Protein AF-A0A4Q6A5H0-F1 (afdb_monomer)

Foldseek 3Di:
DDDDDDDDDDPFQVVVQCCCCVPVPWDFPDDDRRDTDTDDDD

Secondary structure (DSSP, 8-state):
-PPP------S-HHHHHHHHHHTT--EEEEE-SS-EEEE---

Sequence (42 aa):
MKKTIPALPVQDITAAIGYYSEKLGFTARHQETDFAILVRDD

Radius of gyration: 10.48 Å; Cα contacts (8 Å, |Δi|>4): 38; chains: 1; bounding box: 23×15×29 Å

Nearest PDB structures (foldseek):
  1xrk-assembly1_A  TM=9.157E-01  e=9.483E-02  Streptoalloteichus hindustanus
  1jif-assembly1_B  TM=6.819E-01  e=2.742E-01  Streptomyces verticillus
  1lqp-assembly1_B  TM=8.089E-01  e=2.462E+00  Pseu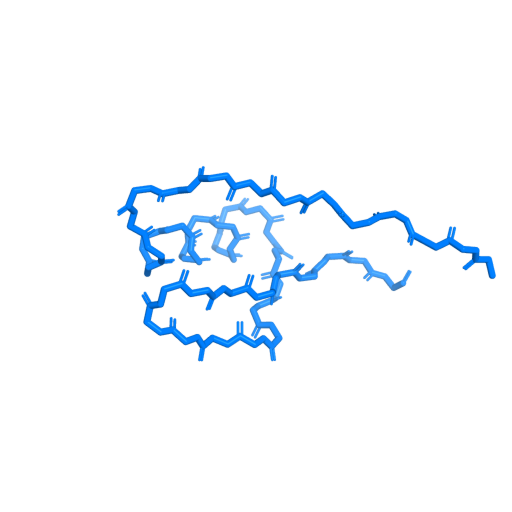domonas aeruginosa
  2pjs-assembly1_B  TM=7.488E-01  e=5.756E+00  Agrobacterium fabrum str. C58

Mean predicted aligned error: 2.92 Å

Structure (mmCIF, N/CA/C/O backbone):
data_AF-A0A4Q6A5H0-F1
#
_entry.id   AF-A0A4Q6A5H0-F1
#
loop_
_atom_site.group_PDB
_atom_site.id
_atom_site.type_symbol
_atom_site.label_atom_id
_atom_site.label_alt_id
_atom_site.label_comp_id
_atom_site.label_asym_id
_atom_site.label_entity_id
_atom_site.label_seq_id
_atom_site.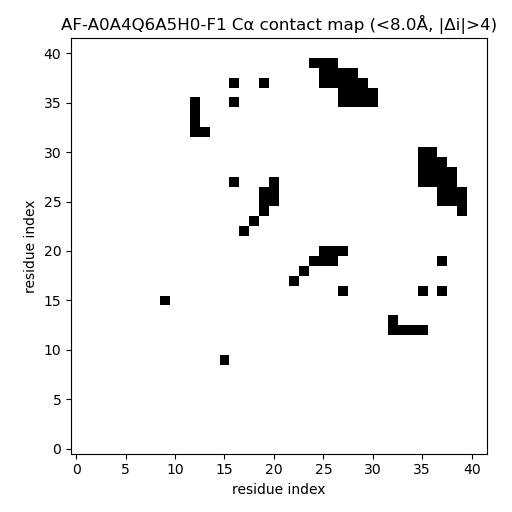pdbx_PDB_ins_code
_atom_site.Cartn_x
_atom_site.Cartn_y
_atom_site.Cartn_z
_atom_site.occupancy
_atom_site.B_iso_or_equiv
_atom_site.auth_seq_id
_atom_site.auth_comp_id
_atom_site.auth_asym_id
_atom_site.auth_atom_id
_atom_site.pdbx_PDB_model_num
ATOM 1 N N . MET A 1 1 ? 9.145 2.750 -23.144 1.00 73.94 1 MET A N 1
ATOM 2 C CA . MET A 1 1 ? 8.947 1.301 -22.905 1.00 73.94 1 MET A CA 1
ATOM 3 C C . MET A 1 1 ? 7.582 1.120 -22.246 1.00 73.94 1 MET A C 1
ATOM 5 O O . MET A 1 1 ? 7.285 1.900 -21.350 1.00 73.94 1 MET A O 1
ATOM 9 N N . LYS A 1 2 ? 6.719 0.196 -22.697 1.00 83.88 2 LYS A N 1
ATOM 10 C CA . LYS A 1 2 ? 5.437 -0.053 -22.006 1.00 83.88 2 LYS A CA 1
ATOM 11 C C . LYS A 1 2 ? 5.729 -0.750 -20.675 1.00 83.88 2 LYS A C 1
ATOM 13 O O . LYS A 1 2 ? 6.410 -1.771 -20.676 1.00 83.88 2 LYS A O 1
ATOM 18 N N . LYS A 1 3 ? 5.243 -0.187 -19.569 1.00 84.56 3 LYS A N 1
ATOM 19 C CA . LYS A 1 3 ? 5.315 -0.798 -18.236 1.00 84.56 3 LYS A CA 1
ATOM 20 C C . LYS A 1 3 ? 3.966 -1.439 -17.915 1.00 84.56 3 LYS A C 1
ATOM 22 O O . LYS A 1 3 ? 2.928 -0.835 -18.177 1.00 84.56 3 LYS A O 1
ATOM 27 N N . THR A 1 4 ? 3.992 -2.648 -17.371 1.00 91.00 4 THR A N 1
ATOM 28 C CA . THR A 1 4 ? 2.793 -3.354 -16.901 1.00 91.00 4 THR A CA 1
ATOM 29 C C . THR A 1 4 ? 2.625 -3.091 -15.413 1.00 91.00 4 THR A C 1
ATOM 31 O O . THR A 1 4 ? 3.588 -3.224 -14.662 1.00 91.00 4 THR A O 1
ATOM 34 N N . ILE A 1 5 ? 1.417 -2.722 -14.990 1.00 92.69 5 ILE A N 1
ATOM 35 C CA . ILE A 1 5 ? 1.101 -2.437 -13.587 1.00 92.69 5 ILE A CA 1
ATOM 36 C C . ILE A 1 5 ? 0.173 -3.548 -13.074 1.00 92.69 5 ILE A C 1
ATOM 38 O O . ILE A 1 5 ? -0.929 -3.685 -13.608 1.00 92.69 5 ILE A O 1
ATOM 42 N N . PRO A 1 6 ? 0.591 -4.360 -12.087 1.00 94.44 6 PRO A N 1
ATOM 43 C CA . PRO A 1 6 ? -0.281 -5.358 -11.480 1.00 94.44 6 PRO A CA 1
ATOM 44 C C . PRO A 1 6 ? -1.297 -4.700 -10.536 1.00 94.44 6 PRO A C 1
ATOM 46 O O . PRO A 1 6 ? -0.963 -3.764 -9.812 1.00 94.44 6 PRO A O 1
ATOM 49 N N . ALA A 1 7 ? -2.521 -5.227 -10.510 1.00 96.38 7 ALA A N 1
ATOM 50 C CA . ALA A 1 7 ? -3.541 -4.873 -9.525 1.00 96.38 7 ALA A CA 1
ATOM 51 C C . ALA A 1 7 ? -3.618 -5.977 -8.465 1.00 96.38 7 ALA A C 1
ATOM 53 O O . ALA A 1 7 ? -3.855 -7.139 -8.799 1.00 96.38 7 ALA A O 1
ATOM 54 N N . LEU A 1 8 ? -3.391 -5.622 -7.199 1.00 96.25 8 LEU A N 1
ATOM 55 C CA . LEU A 1 8 ? -3.375 -6.569 -6.086 1.00 96.25 8 LEU A CA 1
ATOM 56 C C . LEU A 1 8 ? -4.606 -6.335 -5.202 1.00 96.25 8 LEU A C 1
ATOM 58 O O . LEU A 1 8 ? -4.764 -5.223 -4.697 1.00 96.25 8 LEU A O 1
ATOM 62 N N . PRO A 1 9 ? -5.475 -7.342 -5.000 1.00 96.31 9 PRO A N 1
ATOM 63 C CA . PRO A 1 9 ? -6.573 -7.211 -4.057 1.00 96.31 9 PRO A CA 1
ATOM 64 C C . PRO A 1 9 ? -6.017 -7.165 -2.632 1.00 96.31 9 PRO A C 1
ATOM 66 O O . PRO A 1 9 ? -5.148 -7.959 -2.268 1.00 96.31 9 PRO A O 1
ATOM 69 N N . VAL A 1 10 ? -6.535 -6.249 -1.818 1.00 96.38 10 VAL A N 1
ATOM 70 C CA . VAL A 1 10 ? -6.172 -6.115 -0.404 1.00 96.38 10 VAL A CA 1
ATOM 71 C C . VAL A 1 10 ? -7.428 -5.940 0.439 1.00 96.38 10 VAL A C 1
ATOM 73 O O . VAL A 1 10 ? -8.439 -5.434 -0.040 1.00 96.38 10 VAL A O 1
ATOM 76 N N . GLN A 1 11 ? -7.365 -6.389 1.690 1.00 96.62 11 GLN A N 1
ATOM 77 C CA . GLN A 1 11 ? -8.490 -6.299 2.623 1.00 96.62 11 GLN A CA 1
ATOM 78 C C . GLN A 1 11 ? -8.571 -4.931 3.316 1.00 96.62 11 GLN A C 1
ATOM 80 O O . GLN A 1 11 ? -9.664 -4.456 3.601 1.00 96.62 11 GLN A O 1
ATOM 85 N N . ASP A 1 12 ? -7.421 -4.307 3.574 1.00 97.31 12 ASP A N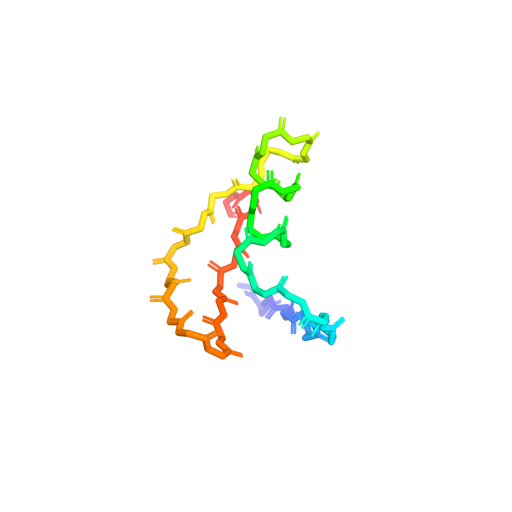 1
ATOM 86 C CA . ASP A 1 12 ? -7.295 -2.997 4.213 1.00 97.31 12 ASP A CA 1
ATOM 87 C C . ASP A 1 12 ? -6.253 -2.173 3.444 1.00 97.31 12 ASP A C 1
ATOM 89 O O . ASP A 1 12 ? -5.076 -2.545 3.370 1.00 97.31 12 ASP A O 1
ATOM 93 N N . ILE A 1 13 ? -6.703 -1.070 2.838 1.00 97.19 13 ILE A N 1
ATOM 94 C CA . ILE A 1 13 ? -5.871 -0.193 2.005 1.00 97.19 13 ILE A CA 1
ATOM 95 C C . ILE A 1 13 ? -4.798 0.502 2.842 1.00 97.19 13 ILE A C 1
ATOM 97 O O . ILE A 1 13 ? -3.640 0.556 2.428 1.00 97.19 13 ILE A O 1
ATOM 101 N N . THR A 1 14 ? -5.143 1.000 4.029 1.00 96.81 14 THR A N 1
ATOM 102 C CA . THR A 1 14 ? -4.205 1.722 4.896 1.00 96.81 14 THR A CA 1
ATOM 103 C C . THR A 1 14 ? -3.107 0.792 5.399 1.00 96.81 14 THR A C 1
ATOM 105 O O . THR A 1 14 ? -1.925 1.134 5.318 1.00 96.81 14 THR A O 1
ATOM 108 N N . ALA A 1 15 ? -3.475 -0.413 5.843 1.00 97.50 15 ALA A N 1
ATOM 109 C CA . ALA A 1 15 ? -2.508 -1.419 6.272 1.00 97.50 15 ALA A CA 1
ATOM 110 C C . ALA A 1 15 ? -1.594 -1.857 5.115 1.00 97.50 15 ALA A C 1
ATOM 112 O O . ALA A 1 15 ? -0.381 -1.996 5.298 1.00 97.50 15 ALA A O 1
ATOM 113 N N . ALA A 1 16 ? -2.152 -2.032 3.912 1.00 97.81 16 ALA A N 1
ATOM 114 C CA . ALA A 1 16 ? -1.372 -2.366 2.727 1.00 97.81 16 ALA A CA 1
ATOM 115 C C . ALA A 1 16 ? -0.374 -1.254 2.380 1.00 97.81 16 ALA A C 1
ATOM 117 O O . ALA A 1 16 ? 0.810 -1.542 2.211 1.00 97.81 16 ALA A O 1
ATOM 118 N N . ILE A 1 17 ? -0.812 0.009 2.327 1.00 97.38 17 ILE A N 1
ATOM 119 C CA . ILE A 1 17 ? 0.071 1.150 2.052 1.00 97.38 17 ILE A CA 1
ATOM 120 C C . ILE A 1 17 ? 1.251 1.161 3.026 1.00 97.38 17 ILE A C 1
ATOM 122 O O . ILE A 1 17 ? 2.388 1.221 2.565 1.00 97.38 17 ILE A O 1
ATOM 126 N N . GLY A 1 18 ? 0.993 1.040 4.335 1.00 97.75 18 GLY A N 1
ATOM 127 C CA . GLY A 1 18 ? 2.041 1.008 5.361 1.00 97.75 18 GLY A CA 1
ATOM 128 C C . GLY A 1 18 ? 3.018 -0.154 5.175 1.00 97.75 18 GLY A C 1
ATOM 129 O O . GLY A 1 18 ? 4.231 0.033 5.226 1.00 97.75 18 GLY A O 1
ATOM 130 N N . TYR A 1 19 ? 2.519 -1.354 4.868 1.00 98.12 19 TYR A N 1
ATOM 131 C CA . TYR A 1 19 ? 3.384 -2.501 4.596 1.00 98.12 19 TYR A CA 1
ATOM 132 C C . TYR A 1 19 ? 4.298 -2.260 3.386 1.00 98.12 19 TYR A C 1
ATOM 134 O O . TYR A 1 19 ? 5.517 -2.439 3.473 1.00 98.12 19 TYR A O 1
ATOM 142 N N . TYR A 1 20 ? 3.730 -1.833 2.257 1.00 97.25 20 TYR A N 1
ATOM 143 C CA . TYR A 1 20 ? 4.505 -1.617 1.039 1.00 97.25 20 TYR A CA 1
ATOM 144 C C . TYR A 1 20 ? 5.486 -0.447 1.174 1.00 97.25 20 TYR A C 1
ATOM 146 O O . TYR A 1 20 ? 6.592 -0.532 0.636 1.00 97.25 20 TYR A O 1
ATOM 154 N N . SER A 1 21 ? 5.135 0.615 1.902 1.00 96.69 21 SER A N 1
ATOM 155 C CA . SER A 1 21 ? 6.024 1.761 2.086 1.00 96.69 21 SER A CA 1
ATOM 156 C C . SER A 1 21 ? 7.136 1.492 3.095 1.00 96.69 21 SER A C 1
ATOM 158 O O . SER A 1 21 ? 8.311 1.655 2.772 1.00 96.69 21 SER A O 1
ATOM 160 N N . GLU A 1 22 ? 6.795 1.003 4.285 1.00 97.44 22 GLU A N 1
ATOM 161 C CA . GLU A 1 22 ? 7.745 0.867 5.390 1.00 97.44 22 GLU A CA 1
ATOM 162 C C . GLU A 1 22 ? 8.625 -0.377 5.276 1.00 97.44 22 GLU A C 1
ATOM 164 O O . GLU A 1 22 ? 9.770 -0.367 5.730 1.00 97.44 22 GLU A O 1
ATOM 169 N N . LYS A 1 23 ? 8.104 -1.475 4.709 1.00 97.69 23 LYS A N 1
ATOM 170 C CA . LYS A 1 23 ? 8.842 -2.748 4.623 1.00 97.69 23 LYS A CA 1
ATOM 171 C C . LYS A 1 23 ? 9.450 -2.995 3.254 1.00 97.69 23 LYS A C 1
ATOM 173 O O . LYS A 1 23 ? 10.499 -3.628 3.176 1.00 97.69 23 LYS A O 1
ATOM 178 N N . LEU A 1 24 ? 8.796 -2.536 2.187 1.00 96.50 24 LEU A N 1
ATOM 179 C CA . LEU A 1 24 ? 9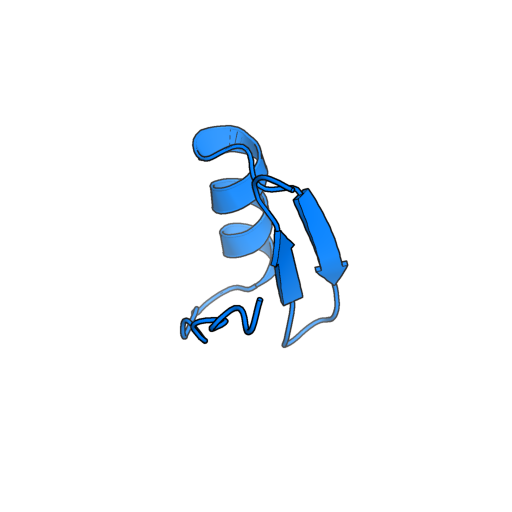.177 -2.880 0.813 1.00 96.50 24 LEU A CA 1
ATOM 180 C C . LEU A 1 24 ? 9.717 -1.700 -0.005 1.00 96.50 24 LEU A C 1
ATOM 182 O O . LEU A 1 24 ? 10.123 -1.909 -1.153 1.00 96.50 24 LEU A O 1
ATOM 186 N N . GLY A 1 25 ? 9.744 -0.497 0.579 1.00 96.69 25 GLY A N 1
ATOM 187 C CA . GLY A 1 25 ? 10.342 0.699 -0.014 1.00 96.69 25 GLY A CA 1
ATOM 188 C C . GLY A 1 25 ? 9.533 1.314 -1.157 1.00 96.69 25 GLY A C 1
ATOM 189 O O . GLY A 1 25 ? 10.105 1.983 -2.013 1.00 96.69 25 GLY A O 1
ATOM 190 N N . PHE A 1 26 ? 8.224 1.065 -1.220 1.00 97.12 26 PHE A N 1
ATOM 191 C CA . PHE A 1 26 ? 7.349 1.730 -2.185 1.00 97.12 26 PHE A CA 1
ATOM 192 C C . PHE A 1 26 ? 6.961 3.135 -1.709 1.00 97.12 26 PHE A C 1
ATOM 194 O O . PHE A 1 26 ? 6.873 3.423 -0.521 1.00 97.12 26 PHE A O 1
ATOM 201 N N . THR A 1 27 ? 6.637 4.008 -2.654 1.00 97.19 27 THR A N 1
ATOM 202 C CA . THR A 1 27 ? 6.026 5.310 -2.385 1.00 97.19 27 THR A CA 1
ATOM 203 C C . THR A 1 27 ? 4.565 5.277 -2.814 1.00 97.19 27 THR A C 1
ATOM 205 O O . THR A 1 27 ? 4.247 4.905 -3.945 1.00 97.19 27 THR A O 1
ATOM 208 N N . ALA A 1 28 ? 3.661 5.676 -1.921 1.00 96.12 28 ALA A N 1
ATOM 209 C CA . ALA A 1 28 ? 2.245 5.816 -2.240 1.00 96.12 28 ALA A CA 1
ATOM 210 C C . ALA A 1 28 ? 2.010 7.130 -2.995 1.00 96.12 28 ALA A C 1
ATOM 212 O O . ALA A 1 28 ? 1.914 8.202 -2.401 1.00 96.12 28 ALA A O 1
ATOM 213 N N . ARG A 1 29 ? 1.943 7.035 -4.325 1.00 96.31 29 ARG A N 1
ATOM 214 C CA . ARG A 1 29 ? 1.761 8.173 -5.237 1.00 96.31 29 ARG A CA 1
ATOM 215 C C . ARG A 1 29 ? 0.315 8.669 -5.272 1.00 96.31 29 ARG A C 1
ATOM 217 O O . ARG A 1 29 ? 0.083 9.836 -5.557 1.00 96.31 29 ARG A O 1
ATOM 224 N N . HIS A 1 30 ? -0.638 7.776 -5.021 1.00 96.12 30 HIS A N 1
ATOM 225 C CA . HIS A 1 30 ? -2.066 8.079 -4.967 1.00 96.12 30 HIS A CA 1
ATOM 226 C C . HIS A 1 30 ? -2.717 7.259 -3.862 1.00 96.12 30 HIS A C 1
ATOM 228 O O . HIS A 1 30 ? -2.399 6.074 -3.731 1.00 96.12 30 HIS A O 1
ATOM 234 N N . GLN A 1 31 ? -3.594 7.884 -3.081 1.00 95.69 31 GLN A N 1
ATOM 235 C CA . GLN A 1 31 ? -4.255 7.263 -1.936 1.00 95.69 31 GLN A CA 1
ATOM 236 C C . GLN A 1 31 ? -5.709 7.726 -1.865 1.00 95.69 31 GLN A C 1
ATOM 238 O O . GLN A 1 31 ? -5.9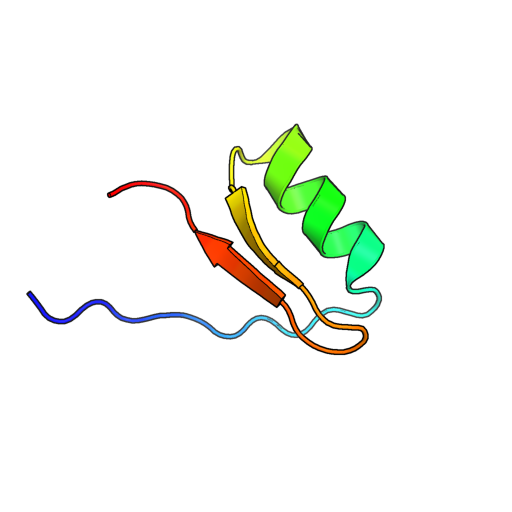82 8.917 -1.729 1.00 95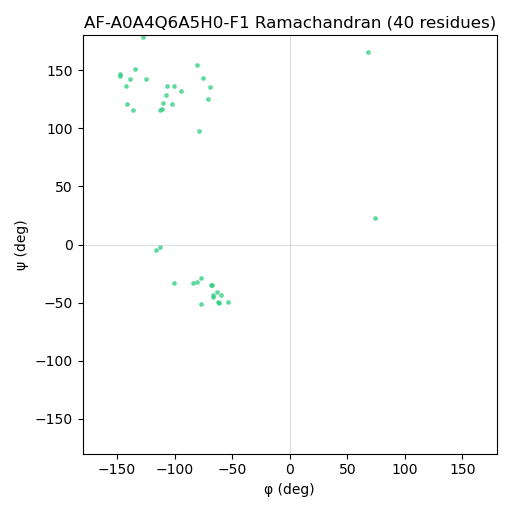.69 31 GLN A O 1
ATOM 243 N N . GLU A 1 32 ? -6.618 6.764 -1.931 1.00 94.94 32 GLU A N 1
ATOM 244 C CA . GLU A 1 32 ? -8.048 6.899 -1.672 1.00 94.94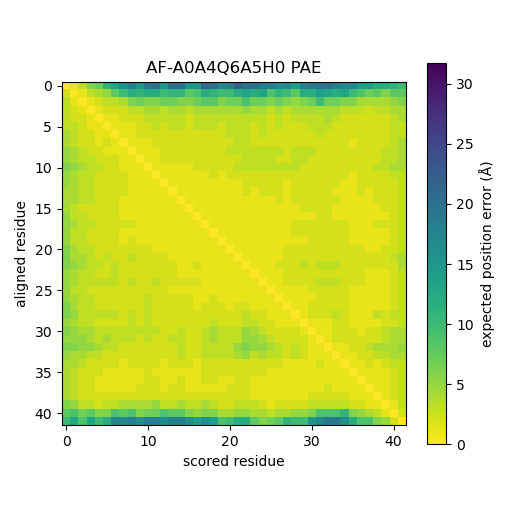 32 GLU A CA 1
ATOM 245 C C . GLU A 1 32 ? -8.467 5.842 -0.640 1.00 94.94 32 GLU A C 1
ATOM 247 O O . GLU A 1 32 ? -7.649 5.056 -0.158 1.00 94.94 32 GLU A O 1
ATOM 252 N N . THR A 1 33 ? -9.743 5.835 -0.255 1.00 92.62 33 THR A N 1
ATOM 253 C CA . THR A 1 33 ? -10.253 4.908 0.766 1.00 92.62 33 THR A CA 1
ATOM 254 C C . THR A 1 33 ? -10.265 3.452 0.292 1.00 92.62 33 THR A C 1
ATOM 256 O O . THR A 1 33 ? -10.018 2.555 1.093 1.00 92.62 33 THR A O 1
ATOM 259 N N . ASP A 1 34 ? -10.535 3.208 -0.989 1.00 95.69 34 ASP A N 1
ATOM 260 C CA . ASP A 1 34 ? -10.705 1.879 -1.590 1.00 95.69 34 ASP A CA 1
ATOM 261 C C . ASP A 1 34 ? -9.635 1.538 -2.643 1.00 95.69 34 ASP A C 1
ATOM 263 O O . ASP A 1 34 ? -9.577 0.407 -3.132 1.00 95.69 34 ASP A O 1
ATOM 267 N N . PHE A 1 35 ? -8.755 2.487 -2.970 1.00 96.38 35 PHE A N 1
ATOM 268 C CA . PHE A 1 35 ? -7.746 2.325 -4.005 1.00 96.38 35 PHE A CA 1
ATOM 269 C C . PHE A 1 35 ? -6.460 3.093 -3.690 1.00 96.38 35 PHE A C 1
ATOM 271 O O . PHE A 1 35 ? -6.472 4.190 -3.137 1.00 96.38 35 PHE A O 1
ATOM 278 N N . ALA A 1 36 ? -5.318 2.530 -4.082 1.00 97.69 36 ALA A N 1
ATOM 279 C CA . ALA A 1 36 ? -4.028 3.190 -3.947 1.00 97.69 36 ALA A CA 1
ATOM 280 C C . ALA A 1 36 ? -3.087 2.803 -5.087 1.00 97.69 36 ALA A C 1
ATOM 282 O O . ALA A 1 36 ? -3.092 1.667 -5.564 1.00 97.69 36 ALA A O 1
ATOM 283 N N . ILE A 1 37 ? -2.234 3.746 -5.492 1.00 97.31 37 ILE A N 1
ATOM 284 C CA . ILE A 1 37 ? -1.162 3.487 -6.454 1.00 97.31 37 ILE A CA 1
ATOM 285 C C . ILE A 1 37 ? 0.175 3.613 -5.744 1.00 97.31 37 ILE A C 1
ATOM 287 O O . ILE A 1 37 ? 0.578 4.704 -5.330 1.00 97.31 37 ILE A O 1
ATOM 291 N N . LEU A 1 38 ? 0.885 2.493 -5.672 1.00 96.94 38 LEU A N 1
ATOM 292 C CA . LEU A 1 38 ? 2.228 2.411 -5.123 1.00 96.94 38 LEU A CA 1
ATOM 29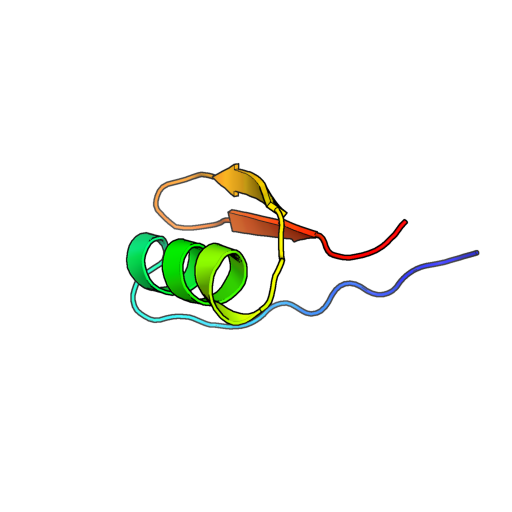3 C C . LEU A 1 38 ? 3.241 2.241 -6.248 1.00 96.94 38 LEU A C 1
ATOM 295 O O . LEU A 1 38 ? 3.032 1.473 -7.186 1.00 96.9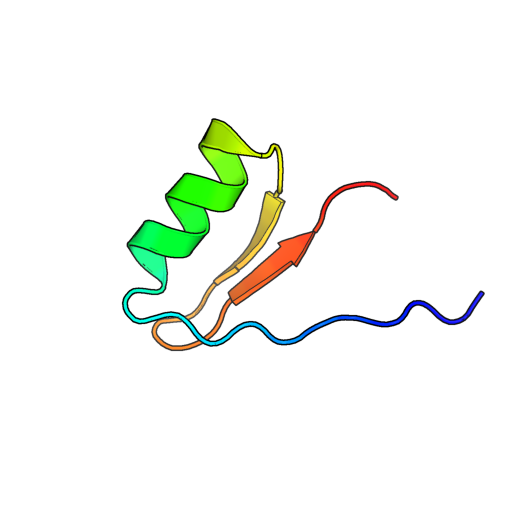4 38 LEU A O 1
ATOM 299 N N . VAL A 1 39 ? 4.340 2.977 -6.147 1.00 95.62 39 VAL A N 1
ATOM 300 C CA . VAL A 1 39 ? 5.443 2.924 -7.103 1.00 95.62 39 VAL A CA 1
ATOM 301 C C . VAL A 1 39 ? 6.735 2.617 -6.372 1.00 95.62 39 VAL A C 1
ATOM 303 O O . VAL A 1 39 ? 6.960 3.085 -5.259 1.00 95.62 39 VAL A O 1
ATOM 306 N N . ARG A 1 40 ? 7.578 1.815 -7.003 1.00 92.50 40 ARG A N 1
ATOM 307 C CA . ARG A 1 40 ? 8.962 1.592 -6.609 1.00 92.50 40 ARG A CA 1
ATOM 308 C C . ARG A 1 40 ? 9.767 1.571 -7.894 1.00 92.50 40 ARG A C 1
ATOM 310 O O . ARG A 1 40 ? 9.265 1.052 -8.894 1.00 92.50 40 ARG A O 1
ATOM 317 N N . ASP A 1 41 ? 10.967 2.132 -7.831 1.00 85.62 41 ASP A N 1
ATOM 318 C CA . ASP A 1 41 ? 11.863 2.313 -8.975 1.00 85.62 41 ASP A CA 1
ATOM 319 C C . ASP A 1 41 ? 11.337 3.340 -10.012 1.00 85.62 41 ASP A C 1
ATOM 321 O O . ASP A 1 41 ? 10.169 3.746 -9.974 1.00 85.62 41 ASP A O 1
ATOM 325 N N . ASP A 1 42 ? 12.217 3.780 -10.921 1.00 68.50 42 ASP A N 1
ATOM 326 C CA . ASP A 1 42 ? 11.935 4.786 -11.966 1.00 68.50 42 ASP A CA 1
ATOM 327 C C . ASP A 1 42 ? 11.333 4.192 -13.242 1.00 68.50 42 ASP A C 1
ATOM 329 O O . ASP A 1 42 ? 11.798 3.134 -13.742 1.00 68.50 42 ASP A O 1
#

pLDDT: mean 94.21, std 6.16, range [68.5, 98.12]

Solvent-accessible surface area (backbone atoms only — not comparable to full-atom values): 2928 Å² total; per-residue (Å²): 131,94,80,88,81,87,86,78,91,73,95,47,56,68,64,48,50,51,47,39,33,77,75,68,64,28,45,78,80,40,84,57,86,90,51,71,43,72,47,66,86,135